Protein AF-A0A953CQG5-F1 (afdb_monomer)

Radius of gyration: 15.24 Å; Cα contacts (8 Å, |Δi|>4): 212; chains: 1; bounding box: 38×25×42 Å

Structure (mmCIF, N/CA/C/O backbone):
data_AF-A0A953CQG5-F1
#
_entry.id   AF-A0A953CQG5-F1
#
loop_
_atom_site.group_PDB
_atom_site.id
_atom_site.type_symbol
_atom_site.label_atom_id
_atom_site.label_alt_id
_atom_site.label_comp_id
_atom_site.label_asym_id
_atom_site.label_entity_id
_atom_site.label_seq_id
_atom_site.pdbx_PDB_ins_code
_atom_site.Cartn_x
_atom_site.Cartn_y
_atom_site.Cartn_z
_atom_site.occupancy
_atom_site.B_iso_or_equiv
_atom_site.auth_seq_id
_atom_site.auth_comp_id
_atom_site.auth_asym_id
_atom_site.auth_atom_id
_atom_site.pdbx_PDB_model_num
ATOM 1 N N . MET A 1 1 ? -18.827 -6.851 18.848 1.00 73.31 1 MET A N 1
ATOM 2 C CA . MET A 1 1 ? -18.700 -7.063 17.389 1.00 73.31 1 MET A CA 1
ATOM 3 C C . MET A 1 1 ? -17.227 -7.280 17.073 1.00 73.31 1 MET A C 1
ATOM 5 O O . MET A 1 1 ? -16.414 -6.702 17.790 1.00 73.31 1 MET A O 1
ATOM 9 N N . PRO A 1 2 ? -16.870 -8.125 16.092 1.00 88.81 2 PRO A N 1
ATOM 10 C CA . PRO A 1 2 ? -15.477 -8.277 15.672 1.00 88.81 2 PRO A CA 1
ATOM 11 C C . PRO A 1 2 ? -14.938 -6.958 15.089 1.00 88.81 2 PRO A C 1
ATOM 13 O O . PRO A 1 2 ? -15.699 -6.177 14.520 1.00 88.81 2 PRO A O 1
ATOM 16 N N . ARG A 1 3 ? -13.634 -6.705 15.251 1.00 93.25 3 ARG A N 1
ATOM 17 C CA . ARG A 1 3 ? -12.953 -5.513 14.718 1.00 93.25 3 ARG A CA 1
ATOM 18 C C . ARG A 1 3 ? -12.811 -5.633 13.197 1.00 93.25 3 ARG A C 1
ATOM 20 O O . ARG A 1 3 ? -12.265 -6.627 12.725 1.00 93.25 3 ARG A O 1
ATOM 27 N N . LEU A 1 4 ? -13.247 -4.620 12.444 1.00 95.31 4 LEU A N 1
ATOM 28 C CA . LEU A 1 4 ? -12.945 -4.511 11.014 1.00 95.31 4 LEU A CA 1
ATOM 29 C C . LEU A 1 4 ? -11.460 -4.169 10.826 1.00 95.31 4 LEU A C 1
ATOM 31 O O . LEU A 1 4 ? -10.957 -3.231 11.449 1.00 95.31 4 LEU A O 1
ATOM 35 N N . VAL A 1 5 ? -10.771 -4.926 9.972 1.00 97.06 5 VAL A N 1
ATOM 36 C CA . VAL A 1 5 ? -9.374 -4.684 9.590 1.00 97.06 5 VAL A CA 1
ATOM 37 C C . VAL A 1 5 ? -9.315 -4.494 8.080 1.00 97.06 5 VAL A C 1
ATOM 39 O O . VAL A 1 5 ? -9.585 -5.421 7.320 1.00 97.06 5 VAL A O 1
ATOM 42 N N . VAL A 1 6 ? -8.975 -3.283 7.654 1.00 97.25 6 VAL A N 1
ATOM 43 C CA . VAL A 1 6 ? -8.776 -2.916 6.252 1.00 97.25 6 VAL A CA 1
ATOM 44 C C . VAL A 1 6 ? -7.282 -2.908 5.959 1.00 97.25 6 VAL A C 1
ATOM 46 O O . VAL A 1 6 ? -6.516 -2.290 6.692 1.00 97.25 6 VAL A O 1
ATOM 49 N N . VAL A 1 7 ? -6.873 -3.568 4.878 1.00 97.94 7 VAL A N 1
ATOM 50 C CA . VAL A 1 7 ? -5.481 -3.622 4.413 1.00 97.94 7 VAL A CA 1
ATOM 51 C C . VAL A 1 7 ? -5.446 -3.076 2.991 1.00 97.94 7 VAL A C 1
ATOM 53 O O . VAL A 1 7 ? -6.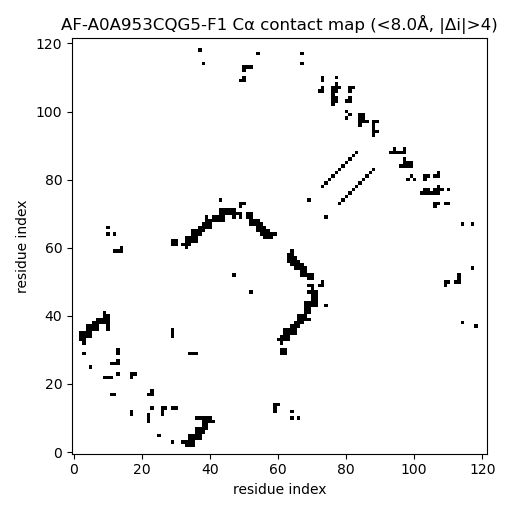084 -3.635 2.100 1.00 97.94 7 VAL A O 1
ATOM 56 N N . SER A 1 8 ? -4.723 -1.985 2.759 1.00 96.75 8 SER A N 1
ATOM 57 C CA . SER A 1 8 ? -4.553 -1.418 1.417 1.00 96.75 8 SER A CA 1
ATOM 58 C C . SER A 1 8 ? -3.182 -0.783 1.261 1.00 96.75 8 SER A C 1
ATOM 60 O O . SER A 1 8 ? -2.559 -0.381 2.233 1.00 96.75 8 SER A O 1
ATOM 62 N N . ASN A 1 9 ? -2.706 -0.640 0.023 1.00 95.12 9 ASN A N 1
ATOM 63 C CA . ASN A 1 9 ? -1.448 0.064 -0.201 1.00 95.12 9 ASN A CA 1
ATOM 64 C C . ASN A 1 9 ? -1.546 1.534 0.228 1.00 95.12 9 ASN A C 1
ATOM 66 O O . ASN A 1 9 ? -0.729 2.019 0.995 1.00 95.12 9 ASN A O 1
ATOM 70 N N . ARG A 1 10 ? -2.563 2.251 -0.257 1.00 89.56 10 ARG A N 1
ATOM 71 C CA . ARG A 1 10 ? -2.786 3.649 0.115 1.00 89.56 10 ARG A CA 1
ATOM 72 C C . ARG A 1 10 ? -3.649 3.704 1.371 1.00 89.56 10 ARG A C 1
ATOM 74 O O . ARG A 1 10 ? -4.773 3.203 1.339 1.00 89.56 10 ARG A O 1
ATOM 81 N N . VAL A 1 11 ? -3.141 4.339 2.422 1.00 92.06 11 VAL A N 1
ATOM 82 C CA . VAL A 1 11 ? -3.906 4.705 3.622 1.00 92.06 11 VAL A CA 1
ATOM 83 C C . VAL A 1 11 ? -4.210 6.198 3.570 1.00 92.06 11 VAL A C 1
ATOM 85 O O . VAL A 1 11 ? -3.379 6.992 3.127 1.00 92.06 11 VAL A O 1
ATOM 88 N N . ALA A 1 12 ? -5.406 6.585 3.999 1.00 88.06 12 ALA A N 1
ATOM 89 C CA . ALA A 1 12 ? -5.789 7.980 4.156 1.00 88.06 12 ALA A CA 1
ATOM 90 C C . ALA A 1 12 ? -6.316 8.208 5.572 1.00 88.06 12 ALA A C 1
ATOM 92 O O . ALA A 1 12 ? -6.950 7.329 6.151 1.00 88.06 12 ALA A O 1
ATOM 93 N N . ASP A 1 13 ? -6.074 9.397 6.126 1.00 85.50 13 ASP A N 1
ATOM 94 C CA . ASP A 1 13 ? -6.748 9.809 7.354 1.00 85.50 13 ASP A CA 1
ATOM 95 C C . ASP A 1 13 ? -8.232 10.019 7.024 1.00 85.50 13 ASP A C 1
ATOM 97 O O . ASP A 1 13 ? -8.543 10.958 6.285 1.00 85.50 13 ASP A O 1
ATOM 101 N N . PRO A 1 14 ? -9.155 9.195 7.556 1.00 83.06 14 PRO A N 1
ATOM 102 C CA . PRO A 1 14 ? -10.568 9.282 7.205 1.00 83.06 14 PRO A CA 1
ATOM 103 C C . PRO A 1 14 ? -11.187 10.622 7.616 1.00 83.06 14 PRO A C 1
ATOM 105 O O . PRO A 1 14 ? -12.273 10.953 7.165 1.00 83.06 14 PRO A O 1
ATOM 108 N N . ARG A 1 15 ? -10.528 11.419 8.464 1.00 79.62 15 ARG A N 1
ATOM 109 C CA . ARG A 1 15 ? -11.001 12.752 8.869 1.00 79.62 15 ARG A CA 1
ATOM 110 C C . ARG A 1 15 ? -10.679 13.838 7.839 1.00 79.62 15 ARG A C 1
ATOM 112 O O . ARG A 1 15 ? -11.123 14.972 8.003 1.00 79.62 15 ARG A O 1
ATOM 119 N N . LYS A 1 16 ? -9.867 13.531 6.823 1.00 81.44 16 LYS A N 1
ATOM 120 C CA . LYS A 1 16 ? -9.422 14.470 5.787 1.00 81.44 16 LYS A CA 1
ATOM 121 C C . LYS A 1 16 ? -10.007 14.082 4.426 1.00 81.44 16 LYS A C 1
ATOM 123 O O . LYS A 1 16 ? -10.245 12.901 4.184 1.00 81.44 16 LYS A O 1
ATOM 128 N N . PRO A 1 17 ? -10.195 15.047 3.508 1.00 76.56 17 PRO A N 1
ATOM 129 C CA . PRO A 1 17 ? -10.538 14.733 2.127 1.00 76.56 17 PRO A CA 1
ATOM 130 C C . PRO A 1 17 ? -9.482 13.813 1.503 1.00 76.56 17 PRO A C 1
ATOM 132 O O . PRO A 1 17 ? -8.285 14.093 1.591 1.00 76.56 17 PRO A O 1
ATOM 135 N N . ALA A 1 18 ? -9.928 12.736 0.862 1.00 76.50 18 ALA A N 1
ATOM 136 C CA . ALA A 1 18 ? -9.072 11.802 0.142 1.00 76.50 18 ALA A CA 1
ATOM 137 C C . ALA A 1 18 ? -9.361 11.861 -1.364 1.00 76.50 18 ALA A C 1
ATOM 139 O O . ALA A 1 18 ? -10.498 12.074 -1.783 1.00 76.50 18 ALA A O 1
ATOM 140 N N . ALA A 1 19 ? -8.330 11.643 -2.179 1.00 74.00 19 ALA A N 1
ATOM 141 C CA . ALA A 1 19 ? -8.463 11.459 -3.619 1.00 74.00 19 ALA A CA 1
ATOM 142 C C . ALA A 1 19 ? -8.317 9.970 -3.971 1.00 74.00 19 ALA A C 1
ATOM 144 O O . ALA A 1 19 ? -7.457 9.276 -3.426 1.00 74.00 19 ALA A O 1
ATOM 145 N N . GLY A 1 20 ? -9.143 9.494 -4.906 1.00 79.56 20 GLY A N 1
ATOM 146 C CA . GLY A 1 20 ? -9.174 8.099 -5.354 1.00 79.56 20 GLY A CA 1
ATOM 147 C C . GLY A 1 20 ? -10.279 7.277 -4.685 1.00 79.56 20 GLY A C 1
ATOM 148 O O . GLY A 1 20 ? -10.445 7.299 -3.466 1.00 79.56 20 GLY A O 1
ATOM 149 N N . GLY A 1 21 ? -11.032 6.525 -5.497 1.00 87.56 21 GLY A N 1
ATOM 150 C CA . GLY A 1 21 ? -12.256 5.839 -5.059 1.00 87.56 21 GLY A CA 1
ATOM 151 C C . GLY A 1 21 ? -12.055 4.833 -3.922 1.00 87.56 21 GLY A C 1
ATOM 152 O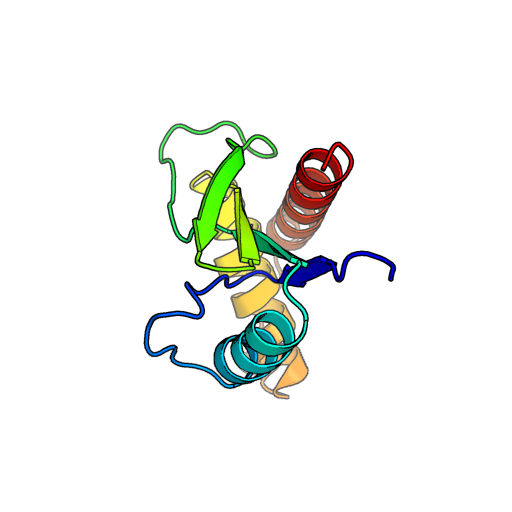 O . GLY A 1 21 ? -12.927 4.701 -3.071 1.00 87.56 21 GLY A O 1
ATOM 153 N N . LEU A 1 22 ? -10.887 4.184 -3.853 1.00 88.69 22 LEU A N 1
ATOM 154 C CA . LEU A 1 22 ? -10.556 3.250 -2.773 1.00 88.69 22 LEU A CA 1
ATOM 155 C C . LEU A 1 22 ? -10.495 3.948 -1.408 1.00 88.69 22 LEU A C 1
ATOM 157 O O . LEU A 1 22 ? -11.099 3.473 -0.452 1.00 88.69 22 LEU A O 1
ATOM 161 N N . ALA A 1 23 ? -9.783 5.074 -1.312 1.00 88.12 23 ALA A N 1
ATOM 162 C CA . ALA A 1 23 ? -9.598 5.763 -0.038 1.00 88.12 23 ALA A CA 1
ATOM 163 C C . ALA A 1 23 ? -10.908 6.388 0.463 1.00 88.12 23 ALA A C 1
ATOM 165 O O . ALA A 1 23 ? -11.189 6.344 1.658 1.00 88.12 23 ALA A O 1
ATOM 166 N N . VAL A 1 24 ? -11.724 6.912 -0.457 1.00 87.75 24 VAL A N 1
ATOM 167 C CA . VAL A 1 24 ? -13.054 7.451 -0.145 1.00 87.75 24 VAL A CA 1
ATOM 168 C C . VAL A 1 24 ? -13.970 6.347 0.389 1.00 87.75 24 VAL A C 1
ATOM 170 O O . VAL A 1 24 ? -14.473 6.462 1.504 1.00 87.75 24 VAL A O 1
ATOM 173 N N . ALA A 1 25 ? -14.119 5.242 -0.349 1.00 89.62 25 ALA A N 1
ATOM 174 C CA . ALA A 1 25 ? -15.036 4.166 0.029 1.00 89.62 25 ALA A CA 1
ATOM 175 C C . ALA A 1 25 ? -14.640 3.471 1.346 1.00 89.62 25 ALA A C 1
ATOM 177 O O . AL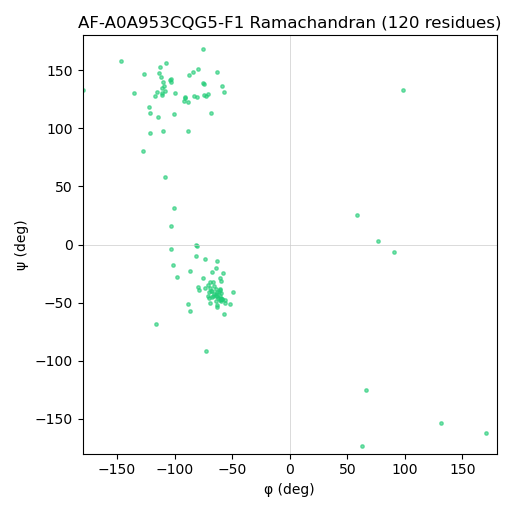A A 1 25 ? -15.492 3.195 2.190 1.00 89.62 25 ALA A O 1
ATOM 178 N N . LEU A 1 26 ? -13.346 3.199 1.550 1.00 91.56 26 LEU A N 1
ATOM 179 C CA . LEU A 1 26 ? -12.866 2.569 2.786 1.00 91.56 26 LEU A CA 1
ATOM 180 C C . LEU A 1 26 ? -12.953 3.518 3.986 1.00 91.56 26 LEU A C 1
ATOM 182 O O . LEU A 1 26 ? -13.257 3.069 5.091 1.00 91.56 26 LEU A O 1
ATOM 186 N N . GLY A 1 27 ? -12.728 4.817 3.767 1.00 87.50 27 GLY A N 1
ATOM 187 C CA . GLY A 1 27 ? -12.879 5.841 4.795 1.00 87.50 27 GLY A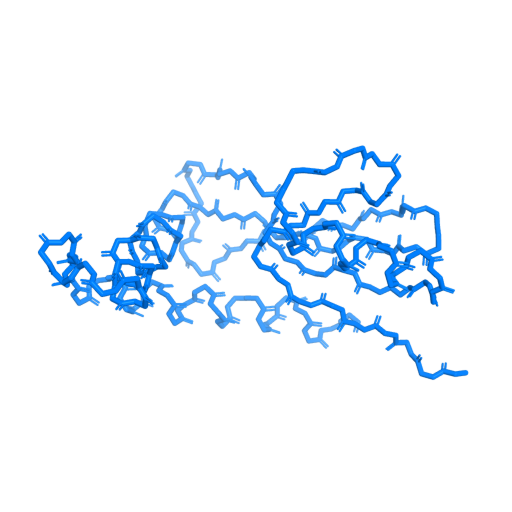 CA 1
ATOM 188 C C . GLY A 1 27 ? -14.299 5.889 5.357 1.00 87.50 27 GLY A C 1
ATOM 189 O O . GLY A 1 27 ? -14.462 5.858 6.574 1.00 87.50 27 GLY A O 1
ATOM 190 N N . GLU A 1 28 ? -15.319 5.885 4.494 1.00 87.69 28 GLU A N 1
ATOM 191 C CA . GLU A 1 28 ? -16.730 5.870 4.912 1.00 87.69 28 GLU A CA 1
ATOM 192 C C . GLU A 1 28 ? -17.080 4.618 5.732 1.00 87.69 28 GLU A C 1
ATOM 194 O O . GLU A 1 28 ? -17.680 4.722 6.805 1.00 87.69 28 GLU A O 1
ATOM 199 N N . ALA A 1 29 ? -16.653 3.434 5.277 1.00 90.38 29 ALA A N 1
ATOM 200 C CA . ALA A 1 29 ? -16.890 2.184 5.997 1.00 90.38 29 ALA A CA 1
ATOM 201 C C . ALA A 1 29 ? -16.248 2.200 7.397 1.00 90.38 29 ALA A C 1
ATOM 203 O O . ALA A 1 29 ? -16.905 1.892 8.392 1.00 90.38 29 ALA A O 1
ATOM 204 N N . LEU A 1 30 ? -14.982 2.617 7.485 1.00 91.69 30 LEU A N 1
ATOM 205 C CA . LEU A 1 30 ? -14.236 2.676 8.741 1.00 91.69 30 LEU A CA 1
ATOM 206 C C . LEU A 1 30 ? -14.739 3.768 9.692 1.00 91.69 30 LEU A C 1
ATOM 208 O O . LEU A 1 30 ? -14.688 3.577 10.905 1.00 91.69 30 LEU A O 1
ATOM 212 N N . GLN A 1 31 ? -15.249 4.893 9.187 1.00 87.25 31 GLN A N 1
ATOM 213 C CA . GLN A 1 31 ? -15.906 5.896 10.031 1.00 87.25 31 GLN A CA 1
ATOM 214 C C . GLN A 1 31 ? -17.173 5.341 10.692 1.00 87.25 31 GLN A C 1
ATOM 216 O O . GLN A 1 31 ? -17.432 5.645 11.855 1.00 87.25 31 GLN A O 1
ATOM 221 N N . ALA A 1 32 ? -17.944 4.519 9.972 1.00 88.56 32 ALA A N 1
ATOM 222 C CA . ALA A 1 32 ? -19.176 3.931 10.486 1.00 88.56 32 ALA A CA 1
ATOM 223 C C . ALA A 1 32 ? -18.923 2.811 11.510 1.00 88.56 32 ALA A C 1
ATOM 225 O O . ALA A 1 32 ? -19.665 2.688 12.484 1.00 88.56 32 ALA A O 1
ATOM 226 N N . THR A 1 33 ? -17.889 1.989 11.305 1.00 92.00 33 THR A N 1
ATOM 227 C CA . THR A 1 33 ? -17.636 0.804 12.144 1.00 92.00 33 THR A CA 1
ATOM 228 C C . THR A 1 33 ? -16.533 0.987 13.184 1.00 92.00 33 THR A C 1
ATOM 230 O O . THR A 1 33 ? -16.425 0.176 14.105 1.00 92.00 33 THR A O 1
ATOM 233 N N . GLY A 1 34 ? -15.673 1.996 13.024 1.00 93.25 34 GLY A N 1
ATOM 234 C CA . GLY A 1 34 ? -14.344 2.002 13.633 1.00 93.25 34 GLY A CA 1
ATOM 235 C C . GLY A 1 34 ? -13.475 0.850 13.111 1.00 93.25 34 GLY A C 1
ATOM 236 O O . GLY A 1 34 ? -13.873 0.105 12.209 1.00 93.25 34 GLY A O 1
ATOM 237 N N . GLY A 1 35 ? -12.288 0.673 13.691 1.00 96.00 35 GLY A N 1
ATOM 238 C CA . GLY A 1 35 ? -11.423 -0.474 13.393 1.00 96.00 35 GLY A CA 1
ATOM 239 C C . GLY A 1 35 ? -9.980 -0.099 13.090 1.00 96.00 35 GLY A C 1
ATOM 240 O O . GLY A 1 35 ? -9.479 0.911 13.577 1.00 96.00 35 GLY A O 1
ATOM 241 N N . LEU A 1 36 ? -9.306 -0.943 12.312 1.00 97.19 36 LEU A N 1
ATOM 242 C CA . LEU A 1 36 ? -7.903 -0.790 11.935 1.00 97.19 36 LEU A CA 1
ATOM 243 C C . LEU A 1 36 ? -7.794 -0.574 10.423 1.00 97.19 36 LEU A C 1
ATOM 245 O O . LEU A 1 36 ? -8.345 -1.363 9.655 1.00 97.19 36 LEU A O 1
ATOM 249 N N . TRP A 1 37 ? -7.045 0.442 10.002 1.00 97.50 37 TRP A N 1
ATOM 250 C CA . TRP A 1 37 ? -6.622 0.609 8.615 1.00 97.50 37 TRP A CA 1
ATOM 251 C C . TRP A 1 37 ? -5.107 0.476 8.520 1.00 97.50 37 TRP A C 1
ATOM 253 O O . TRP A 1 37 ? -4.367 1.339 8.988 1.00 97.50 37 TRP A O 1
ATOM 263 N N . PHE A 1 38 ? -4.660 -0.621 7.921 1.00 98.38 38 PHE A N 1
ATOM 264 C CA . PHE A 1 38 ? -3.261 -0.951 7.729 1.00 98.38 38 PHE A CA 1
ATOM 265 C C . PHE A 1 38 ? -2.794 -0.694 6.289 1.00 98.38 38 PHE A C 1
ATOM 267 O O . PHE A 1 38 ? -3.532 -0.980 5.341 1.00 98.38 38 PHE A O 1
ATOM 274 N N . GLY A 1 39 ? -1.558 -0.219 6.111 1.00 97.81 39 GLY A N 1
ATOM 275 C CA . GLY A 1 39 ? -0.967 -0.055 4.780 1.00 97.81 39 GLY A CA 1
ATOM 276 C C . GLY A 1 39 ? 0.357 0.697 4.739 1.00 97.81 39 GLY A C 1
ATOM 277 O O . GLY A 1 39 ? 1.020 0.851 5.758 1.00 97.81 39 GLY A O 1
ATOM 278 N N . TRP A 1 40 ? 0.745 1.190 3.561 1.00 97.62 40 TRP A N 1
ATOM 279 C CA . TRP A 1 40 ? 1.930 2.042 3.420 1.00 97.62 40 TRP A CA 1
ATOM 280 C C . TRP A 1 40 ? 1.643 3.458 3.933 1.00 97.62 40 TRP A C 1
ATOM 282 O O . TRP A 1 40 ? 0.583 4.027 3.655 1.00 97.62 40 TRP A O 1
ATOM 292 N N . SER A 1 41 ? 2.602 4.049 4.647 1.00 95.25 41 SER A N 1
ATOM 293 C CA . SER A 1 41 ? 2.530 5.433 5.142 1.00 95.25 41 SER A CA 1
ATOM 294 C C . SER A 1 41 ? 2.582 6.485 4.033 1.00 95.25 41 SER A C 1
ATOM 296 O O . SER A 1 41 ? 2.113 7.608 4.215 1.00 95.25 41 SER A O 1
ATOM 298 N N . GLY A 1 42 ? 3.154 6.134 2.878 1.00 94.56 42 GLY A N 1
ATOM 299 C CA . GLY A 1 42 ? 3.522 7.085 1.831 1.00 94.56 42 GLY A CA 1
ATOM 300 C C . GLY A 1 42 ? 4.946 7.635 1.967 1.00 94.56 42 GLY A C 1
ATOM 301 O O . GLY A 1 42 ? 5.389 8.343 1.065 1.00 94.56 42 GLY A O 1
ATOM 302 N N . ALA A 1 43 ? 5.659 7.318 3.052 1.00 95.88 43 ALA A N 1
ATOM 303 C CA . ALA A 1 43 ? 7.044 7.725 3.256 1.00 95.88 43 ALA A CA 1
ATOM 304 C C . ALA A 1 43 ? 8.025 6.725 2.631 1.00 95.88 43 ALA A C 1
ATOM 306 O O . ALA A 1 43 ? 7.777 5.513 2.609 1.00 95.88 43 ALA A O 1
ATOM 307 N N . ILE A 1 44 ? 9.140 7.263 2.133 1.00 97.50 44 ILE A N 1
ATOM 308 C CA . ILE A 1 44 ? 10.262 6.496 1.596 1.00 97.50 44 ILE A CA 1
ATOM 309 C C . ILE A 1 44 ? 11.487 6.776 2.465 1.00 97.50 44 ILE A C 1
ATOM 311 O O . ILE A 1 44 ? 11.827 7.937 2.693 1.00 97.50 44 ILE A O 1
ATOM 315 N N . VAL A 1 45 ? 12.136 5.715 2.940 1.00 97.06 45 VAL A N 1
ATOM 316 C CA . VAL A 1 45 ? 13.390 5.773 3.703 1.00 97.06 45 VAL A CA 1
ATOM 317 C C . VAL A 1 45 ? 14.543 5.430 2.759 1.00 97.06 45 VAL A C 1
ATOM 319 O O . VAL A 1 45 ? 14.631 4.298 2.289 1.00 97.06 45 VAL A O 1
ATOM 322 N N . GLU A 1 46 ? 15.411 6.396 2.450 1.00 94.94 46 GLU A N 1
ATOM 323 C CA . GLU A 1 46 ? 16.457 6.208 1.424 1.00 94.94 46 GLU A CA 1
ATOM 324 C C . GLU A 1 46 ? 17.444 5.087 1.786 1.00 94.94 46 GLU A C 1
ATOM 326 O O . GLU A 1 46 ? 17.680 4.204 0.970 1.00 94.94 46 GLU A O 1
ATOM 331 N N . ASP A 1 47 ? 17.928 5.049 3.029 1.00 92.25 47 ASP A N 1
ATOM 332 C CA . ASP A 1 47 ? 18.930 4.073 3.491 1.00 92.25 47 ASP A CA 1
ATOM 333 C C . ASP A 1 47 ? 18.310 2.903 4.286 1.00 92.25 47 ASP A C 1
ATOM 335 O O . ASP A 1 47 ? 18.899 2.382 5.235 1.00 92.25 47 ASP A O 1
ATOM 339 N N . GLY A 1 48 ? 17.073 2.522 3.955 1.00 93.94 48 GLY A N 1
ATOM 340 C CA . GLY A 1 48 ? 16.356 1.442 4.638 1.00 93.94 48 GLY A CA 1
ATOM 341 C C . GLY A 1 48 ? 16.701 0.045 4.108 1.00 93.94 48 GLY A C 1
ATOM 342 O O . GLY A 1 48 ? 16.937 -0.150 2.918 1.00 93.94 48 GLY A O 1
ATOM 343 N N . THR A 1 49 ? 16.659 -0.961 4.982 1.00 97.31 49 THR A N 1
ATOM 344 C CA . THR A 1 49 ? 16.866 -2.366 4.595 1.00 97.31 49 THR A CA 1
ATOM 345 C C . THR A 1 49 ? 15.633 -2.922 3.862 1.00 97.31 49 THR A C 1
ATOM 347 O O . THR A 1 49 ? 14.531 -2.846 4.406 1.00 97.31 49 THR A O 1
ATOM 350 N N . PRO A 1 50 ? 15.773 -3.541 2.674 1.00 97.56 50 PRO A N 1
ATOM 351 C CA . PRO A 1 50 ? 14.645 -4.152 1.968 1.00 97.56 50 PRO A CA 1
ATOM 352 C C . PRO A 1 50 ? 13.945 -5.247 2.781 1.00 97.56 50 PRO A C 1
ATOM 354 O O . PRO A 1 50 ? 14.583 -6.121 3.367 1.00 97.56 50 PRO A O 1
ATOM 357 N N . GLY A 1 51 ? 12.614 -5.248 2.774 1.00 97.06 51 GLY A N 1
ATOM 358 C CA . GLY A 1 51 ? 11.780 -6.165 3.549 1.00 97.06 51 GLY A CA 1
ATOM 359 C C . GLY A 1 51 ? 11.684 -5.826 5.039 1.00 97.06 51 GLY A C 1
ATOM 360 O O . GLY A 1 51 ? 11.017 -6.561 5.777 1.00 97.06 51 GLY A O 1
ATOM 361 N N . GLU A 1 52 ? 12.304 -4.729 5.468 1.00 95.81 52 GLU A N 1
ATOM 362 C CA . GLU A 1 52 ? 12.129 -4.102 6.772 1.00 95.81 52 GLU A CA 1
ATOM 363 C C . GLU A 1 52 ? 11.342 -2.795 6.608 1.00 95.81 52 GLU A C 1
ATOM 365 O O . GLU A 1 52 ? 11.298 -2.195 5.537 1.00 95.81 52 GLU A O 1
ATOM 370 N N . GLY A 1 53 ? 10.685 -2.360 7.676 1.00 94.19 53 GLY A N 1
ATOM 371 C CA . GLY A 1 53 ? 9.888 -1.140 7.662 1.00 94.19 53 GLY A CA 1
ATOM 372 C C . GLY A 1 53 ? 9.270 -0.900 9.025 1.00 94.19 53 GLY A C 1
ATOM 373 O O . GLY A 1 53 ? 8.717 -1.828 9.629 1.00 94.19 53 GLY A O 1
ATOM 374 N N . ASP A 1 54 ? 9.385 0.328 9.515 1.00 93.19 54 ASP A N 1
ATOM 375 C CA . ASP A 1 54 ? 8.877 0.699 10.828 1.00 93.19 54 ASP A CA 1
ATOM 376 C C . ASP A 1 54 ? 7.357 0.822 10.802 1.00 93.19 54 ASP A C 1
ATOM 378 O O . ASP A 1 54 ? 6.771 1.346 9.854 1.00 93.19 54 ASP A O 1
ATOM 382 N N . LEU A 1 55 ? 6.717 0.301 11.851 1.00 96.88 55 LEU A N 1
ATOM 383 C CA . LEU A 1 55 ? 5.278 0.400 12.046 1.00 96.88 55 LEU A CA 1
ATOM 384 C C . LEU A 1 55 ? 4.957 1.654 12.856 1.00 96.88 55 LEU A C 1
ATOM 386 O O . LEU A 1 55 ? 5.397 1.798 13.996 1.00 96.88 55 LEU A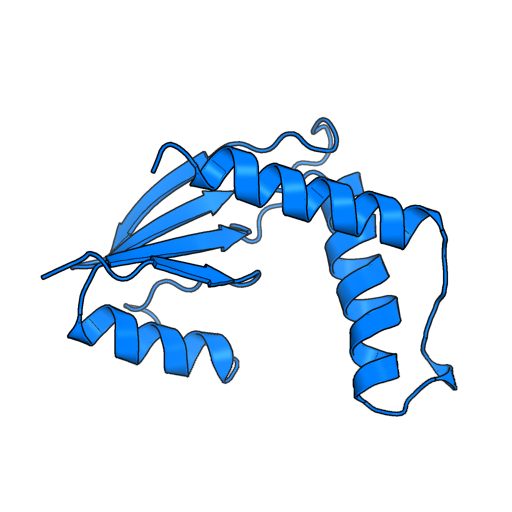 O 1
ATOM 390 N N . HIS A 1 56 ? 4.080 2.484 12.311 1.00 97.25 56 HIS A N 1
ATOM 391 C CA . HIS A 1 56 ? 3.553 3.677 12.956 1.00 97.25 56 HIS A CA 1
ATOM 392 C C . HIS A 1 56 ? 2.078 3.487 13.278 1.00 97.25 56 HIS A C 1
ATOM 394 O O . HIS A 1 56 ? 1.292 3.092 12.415 1.00 97.25 56 HIS A O 1
ATOM 400 N N . LEU A 1 57 ? 1.693 3.788 14.517 1.00 97.38 57 LEU A N 1
ATOM 401 C CA . LEU A 1 57 ? 0.303 3.743 14.963 1.00 97.38 57 LEU A CA 1
ATOM 402 C C . LEU A 1 57 ? -0.206 5.157 15.229 1.00 97.38 57 LEU A C 1
ATOM 404 O O . LEU A 1 57 ? 0.395 5.915 15.989 1.00 97.38 57 LEU A O 1
ATOM 408 N N . GLN A 1 58 ? -1.352 5.494 14.647 1.00 96.06 58 GLN A N 1
ATOM 409 C CA . GLN A 1 58 ? -2.008 6.779 14.853 1.00 96.06 58 GLN A CA 1
ATOM 410 C C . GLN A 1 58 ? -3.508 6.594 15.073 1.00 96.06 58 GLN A C 1
ATOM 412 O O . GLN A 1 58 ? -4.195 5.965 14.273 1.00 96.06 58 GLN A O 1
ATOM 417 N N . GLN A 1 59 ? -4.053 7.215 16.121 1.00 95.44 59 GLN A N 1
ATOM 418 C CA . GLN A 1 59 ? -5.500 7.248 16.327 1.00 95.44 59 GLN A CA 1
ATOM 419 C C . GLN A 1 59 ? -6.154 8.370 15.498 1.00 95.44 59 GLN A C 1
ATOM 421 O O . GLN A 1 59 ? -5.778 9.541 15.593 1.00 95.44 59 GLN A O 1
ATOM 42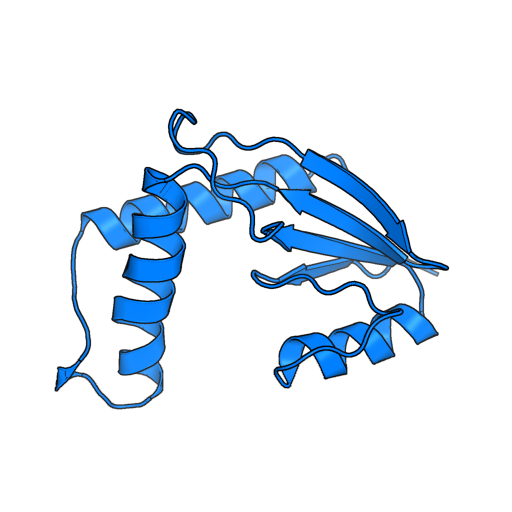6 N N . ALA A 1 60 ? -7.176 8.019 14.718 1.00 92.38 60 ALA A N 1
ATOM 427 C CA . ALA A 1 60 ? -7.983 8.914 13.895 1.00 92.38 60 ALA A CA 1
ATOM 428 C C . ALA A 1 60 ? -9.478 8.702 14.199 1.00 92.38 60 ALA A C 1
ATOM 430 O O . ALA A 1 60 ? -10.200 8.000 13.492 1.00 92.38 60 ALA A O 1
ATOM 431 N N . GLY A 1 61 ? -9.956 9.306 15.291 1.00 91.44 61 GLY A N 1
ATOM 432 C CA . GLY A 1 61 ? -11.324 9.080 15.770 1.00 91.44 61 GLY A CA 1
ATOM 433 C C . GLY A 1 61 ? -11.505 7.636 16.244 1.00 91.44 61 GLY A C 1
ATOM 434 O O . GLY A 1 61 ? -10.732 7.169 17.077 1.00 91.44 61 GLY A O 1
ATOM 435 N N . ALA A 1 62 ? -12.497 6.924 15.704 1.00 92.00 62 ALA A N 1
ATOM 436 C CA . ALA A 1 62 ? -12.751 5.509 16.005 1.00 92.00 62 ALA A CA 1
ATOM 437 C C . ALA A 1 62 ? -11.843 4.528 15.229 1.00 92.00 62 ALA A C 1
ATOM 439 O O . ALA A 1 62 ? -11.959 3.313 15.398 1.00 92.00 62 ALA A O 1
ATOM 440 N N . VAL A 1 63 ? -10.957 5.042 14.371 1.00 95.81 63 VAL A N 1
ATOM 441 C CA . VAL A 1 63 ? -10.076 4.248 13.509 1.00 95.81 63 VAL A CA 1
ATOM 442 C C . VAL A 1 63 ? -8.640 4.352 14.008 1.00 95.81 63 VAL A C 1
ATOM 444 O O . VAL A 1 63 ? -8.140 5.449 14.248 1.00 95.81 63 VAL A O 1
ATOM 447 N N . THR A 1 64 ? -7.960 3.221 14.135 1.00 97.19 64 THR A N 1
ATOM 448 C CA . THR A 1 64 ? -6.506 3.165 14.291 1.00 97.19 64 THR A CA 1
ATOM 449 C C . THR A 1 64 ? -5.883 3.021 12.906 1.00 97.19 64 THR A C 1
ATOM 451 O O . THR A 1 64 ? -6.217 2.102 12.162 1.00 97.19 64 THR A O 1
ATOM 454 N N . LEU A 1 65 ? -4.989 3.932 12.544 1.00 97.38 65 LEU A N 1
ATOM 455 C CA . LEU A 1 65 ? -4.158 3.833 11.350 1.00 97.38 65 LEU A CA 1
ATOM 456 C C . LEU A 1 65 ? -2.859 3.129 11.741 1.00 97.38 65 LEU A C 1
ATOM 458 O O . LEU A 1 65 ? -2.203 3.544 12.696 1.00 97.38 65 LEU A O 1
ATOM 462 N N . ALA A 1 66 ? -2.514 2.069 11.022 1.00 98.12 66 ALA A N 1
ATOM 463 C CA . ALA A 1 66 ? -1.293 1.300 11.207 1.00 98.12 66 ALA A CA 1
ATOM 464 C C . ALA A 1 66 ? -0.491 1.313 9.908 1.00 98.12 66 ALA A C 1
ATOM 466 O O . ALA A 1 66 ? -0.762 0.552 8.984 1.00 98.12 66 ALA A O 1
ATOM 467 N N . THR A 1 67 ? 0.472 2.217 9.806 1.00 98.19 67 THR A N 1
ATOM 468 C CA . THR A 1 67 ? 1.196 2.446 8.557 1.00 98.19 67 THR A CA 1
ATOM 469 C C . THR A 1 67 ? 2.632 1.969 8.645 1.00 98.19 67 THR A C 1
ATOM 471 O O . THR A 1 67 ? 3.283 2.187 9.659 1.00 98.19 67 THR A O 1
ATOM 474 N N . VAL A 1 68 ? 3.131 1.357 7.579 1.00 98.19 68 VAL A N 1
ATOM 475 C CA . VAL A 1 68 ? 4.519 0.905 7.457 1.00 98.19 68 VAL A CA 1
ATOM 476 C C . VAL A 1 68 ? 5.245 1.790 6.454 1.00 98.19 68 VAL A C 1
ATOM 478 O O . VAL A 1 68 ? 4.676 2.089 5.405 1.00 98.19 68 VAL A O 1
ATOM 481 N N . ASP A 1 69 ? 6.470 2.209 6.760 1.00 97.31 69 ASP A N 1
ATOM 482 C CA . ASP A 1 69 ? 7.341 2.897 5.798 1.00 97.31 69 ASP A CA 1
ATOM 483 C C . ASP A 1 69 ? 8.008 1.890 4.853 1.00 97.31 69 ASP A C 1
ATOM 485 O O . ASP A 1 69 ? 8.251 0.744 5.227 1.00 97.31 69 ASP A O 1
ATOM 489 N N . LEU A 1 70 ? 8.319 2.314 3.627 1.00 98.19 70 LEU A N 1
ATOM 490 C CA . LEU A 1 70 ? 9.080 1.499 2.677 1.00 98.19 70 LEU A CA 1
ATOM 491 C C . LEU A 1 70 ? 10.451 2.123 2.448 1.00 98.19 70 LEU A C 1
ATOM 493 O O . LEU A 1 70 ? 10.571 3.346 2.399 1.00 98.19 70 LEU A O 1
ATOM 497 N N . CYS A 1 71 ? 11.481 1.300 2.267 1.00 98.31 71 CYS A N 1
ATOM 498 C CA . CYS A 1 71 ? 12.746 1.809 1.753 1.00 98.31 71 CYS A CA 1
ATOM 499 C C . CYS A 1 71 ? 12.661 2.097 0.245 1.00 98.31 71 CYS A C 1
ATOM 501 O O . CYS A 1 71 ? 11.697 1.694 -0.416 1.00 98.31 71 CYS A O 1
ATOM 503 N N . ARG A 1 72 ? 13.670 2.784 -0.303 1.00 98.06 72 ARG A N 1
ATOM 504 C CA . ARG A 1 72 ? 13.763 3.096 -1.740 1.00 98.06 72 ARG A CA 1
ATOM 505 C C . ARG A 1 72 ? 13.609 1.848 -2.616 1.00 98.06 72 ARG A C 1
ATOM 507 O O . ARG A 1 72 ? 12.726 1.821 -3.469 1.00 98.06 72 ARG A O 1
ATOM 514 N N . ASP A 1 73 ? 14.379 0.798 -2.341 1.00 97.81 73 ASP A N 1
ATOM 515 C CA . ASP A 1 73 ? 14.363 -0.450 -3.118 1.00 97.81 73 ASP A CA 1
ATOM 516 C C . ASP A 1 73 ? 12.996 -1.148 -3.097 1.00 97.81 73 ASP A C 1
ATOM 518 O O . ASP A 1 73 ? 12.526 -1.668 -4.111 1.00 97.81 73 ASP A O 1
ATOM 522 N N . ASP A 1 74 ? 12.337 -1.168 -1.938 1.00 98.25 74 ASP A N 1
ATOM 523 C CA . ASP A 1 74 ? 11.011 -1.763 -1.798 1.00 98.25 74 ASP A CA 1
ATOM 524 C C . ASP A 1 74 ? 9.947 -0.922 -2.495 1.00 98.25 74 ASP A C 1
ATOM 526 O O . ASP A 1 74 ? 9.120 -1.470 -3.220 1.00 98.25 74 ASP A O 1
ATOM 530 N N . HIS A 1 75 ? 9.971 0.402 -2.337 1.00 98.19 75 HIS A N 1
ATOM 531 C CA . HIS A 1 75 ? 9.072 1.287 -3.071 1.00 98.19 75 HIS A CA 1
ATOM 532 C C . HIS A 1 75 ? 9.212 1.084 -4.587 1.00 98.19 75 HIS A C 1
ATOM 534 O O . HIS A 1 75 ? 8.207 0.915 -5.287 1.00 98.19 75 HIS A O 1
ATOM 540 N N . ASP A 1 76 ? 10.446 1.066 -5.084 1.00 98.00 76 ASP A N 1
ATOM 541 C CA . ASP A 1 76 ? 10.723 1.011 -6.512 1.00 98.00 76 ASP A CA 1
ATOM 542 C C . ASP A 1 76 ? 10.365 -0.356 -7.100 1.00 98.00 76 ASP A C 1
ATOM 544 O O . ASP A 1 76 ? 9.733 -0.411 -8.150 1.00 98.00 76 ASP A O 1
ATOM 548 N N . ALA A 1 77 ? 10.648 -1.462 -6.408 1.00 98.19 77 ALA A N 1
ATOM 549 C CA . ALA A 1 77 ? 10.316 -2.791 -6.916 1.00 98.19 77 ALA A CA 1
ATOM 550 C C . ALA A 1 77 ? 8.828 -3.164 -6.742 1.00 98.19 77 ALA A C 1
ATOM 552 O O . ALA A 1 77 ? 8.234 -3.768 -7.638 1.00 98.19 77 ALA A O 1
ATOM 553 N N . TYR A 1 78 ? 8.194 -2.813 -5.615 1.00 98.56 78 TYR A N 1
ATOM 554 C CA . TYR A 1 78 ? 6.800 -3.187 -5.328 1.00 98.56 78 TYR A CA 1
ATOM 555 C C . TYR A 1 78 ? 5.780 -2.171 -5.855 1.00 98.56 78 TYR A C 1
ATOM 557 O O . TYR A 1 78 ? 4.820 -2.575 -6.519 1.00 98.56 78 TYR A O 1
ATOM 565 N N . TYR A 1 79 ? 5.940 -0.876 -5.554 1.00 98.12 79 TYR A N 1
ATOM 566 C CA . TYR A 1 79 ? 4.933 0.135 -5.888 1.00 98.12 79 TYR A CA 1
ATOM 567 C C . TYR A 1 79 ? 5.142 0.675 -7.301 1.00 98.12 79 TYR A C 1
ATOM 569 O O . TYR A 1 79 ? 4.227 0.579 -8.120 1.00 98.12 79 TYR A O 1
ATOM 577 N N . ALA A 1 80 ? 6.319 1.225 -7.605 1.00 97.81 80 ALA A N 1
ATOM 578 C CA . ALA A 1 80 ? 6.597 1.772 -8.933 1.00 97.81 80 ALA A CA 1
ATOM 579 C C . ALA A 1 80 ? 6.715 0.657 -9.987 1.00 97.81 80 ALA A C 1
ATOM 581 O O . ALA A 1 80 ? 6.069 0.742 -11.027 1.00 97.81 80 ALA A O 1
ATOM 582 N N . GLY A 1 81 ? 7.455 -0.407 -9.669 1.00 98.19 81 GLY A N 1
ATOM 583 C CA . GLY A 1 81 ? 7.723 -1.555 -10.531 1.00 98.19 81 GLY A CA 1
ATOM 584 C C . GLY A 1 81 ? 6.513 -2.464 -10.697 1.00 98.19 81 GLY A C 1
ATOM 585 O O . GLY A 1 81 ? 5.691 -2.262 -11.583 1.00 98.19 81 GLY A O 1
ATOM 586 N N . TYR A 1 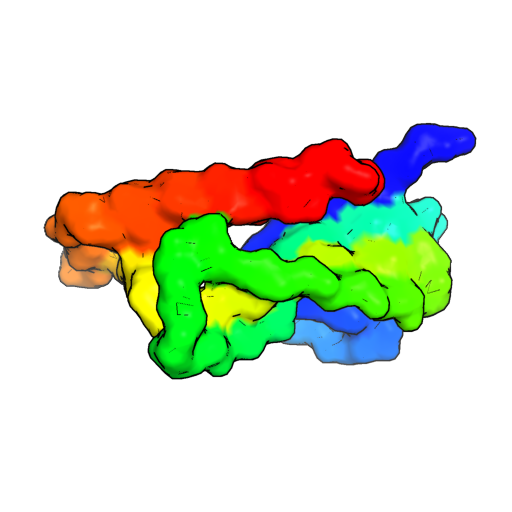82 ? 6.350 -3.483 -9.853 1.00 98.50 82 TYR A N 1
ATOM 587 C CA . TYR A 1 82 ? 5.353 -4.520 -10.140 1.00 98.50 82 TYR A CA 1
ATOM 588 C C . TYR A 1 82 ? 3.908 -4.004 -10.115 1.00 98.50 82 TYR A C 1
ATOM 590 O O . TYR A 1 82 ? 3.108 -4.348 -10.982 1.00 98.50 82 TYR A O 1
ATOM 598 N N . SER A 1 83 ? 3.538 -3.167 -9.142 1.00 98.19 83 SER A N 1
ATOM 599 C CA . SER A 1 83 ? 2.149 -2.702 -9.036 1.00 98.19 83 SER A CA 1
ATOM 600 C C . SER A 1 83 ? 1.770 -1.749 -10.174 1.00 98.19 83 SER A C 1
ATOM 602 O O . SER A 1 83 ? 0.751 -1.966 -10.829 1.00 98.19 83 SER A O 1
ATOM 604 N N . ASN A 1 84 ? 2.573 -0.711 -10.429 1.00 97.88 84 ASN A N 1
ATOM 605 C CA . ASN A 1 84 ? 2.233 0.330 -11.406 1.00 97.88 84 ASN A CA 1
ATOM 606 C C . ASN A 1 84 ? 2.882 0.144 -12.787 1.00 97.88 84 ASN A C 1
ATOM 608 O O . ASN A 1 84 ? 2.294 0.573 -13.774 1.00 97.88 84 ASN A O 1
ATOM 612 N N . GLY A 1 85 ? 4.043 -0.502 -12.873 1.00 97.88 85 GLY A N 1
ATOM 613 C CA . GLY A 1 85 ? 4.727 -0.840 -14.124 1.00 97.88 85 GLY A CA 1
ATOM 614 C C . GLY A 1 85 ? 4.276 -2.165 -14.744 1.00 97.88 85 GLY A C 1
ATOM 615 O O . GLY A 1 85 ? 4.385 -2.323 -15.953 1.00 97.88 85 GLY A O 1
ATOM 616 N N . VAL A 1 86 ? 3.705 -3.096 -13.963 1.00 98.31 86 VAL A N 1
ATOM 617 C CA . VAL A 1 86 ? 3.193 -4.383 -14.484 1.00 98.31 86 VAL A CA 1
ATOM 618 C C . VAL A 1 86 ? 1.684 -4.518 -14.312 1.00 98.31 86 VAL A C 1
ATOM 620 O O . VAL A 1 86 ? 0.944 -4.514 -15.293 1.00 98.31 86 VAL A O 1
ATOM 623 N N . LEU A 1 87 ? 1.190 -4.649 -13.078 1.00 98.38 87 LEU A N 1
ATOM 624 C CA . LEU A 1 87 ? -0.208 -5.019 -12.832 1.00 98.38 87 LEU A CA 1
ATOM 625 C C . LEU A 1 87 ? -1.184 -3.972 -13.365 1.00 98.38 87 LEU A C 1
ATOM 627 O O . LEU A 1 87 ? -2.164 -4.330 -14.014 1.00 98.38 87 LEU A O 1
ATOM 631 N N . TRP A 1 88 ? -0.909 -2.688 -13.126 1.00 98.31 88 TRP A N 1
ATOM 632 C CA . TRP A 1 88 ? -1.750 -1.601 -13.612 1.00 98.31 88 TRP A CA 1
ATOM 633 C C . TRP A 1 88 ? -1.922 -1.625 -15.142 1.00 98.31 88 TRP A C 1
ATOM 635 O O . TRP A 1 88 ? -3.062 -1.788 -15.579 1.00 98.31 88 TRP A O 1
ATOM 645 N N . PRO A 1 89 ? -0.873 -1.523 -15.983 1.00 98.31 89 PRO A N 1
ATOM 646 C CA . PRO A 1 89 ? -1.043 -1.548 -17.436 1.00 98.31 89 PRO A CA 1
ATOM 647 C C . PRO A 1 89 ? -1.666 -2.855 -17.936 1.00 98.31 89 PRO A C 1
ATOM 649 O O . PRO A 1 89 ? -2.558 -2.808 -18.784 1.00 98.31 89 PRO A O 1
ATOM 652 N N . VAL A 1 90 ? -1.287 -4.008 -17.369 1.00 98.31 90 VAL A N 1
ATOM 653 C CA . VAL A 1 90 ? -1.876 -5.308 -17.733 1.00 98.31 90 VAL A CA 1
ATOM 654 C C . VAL A 1 90 ? -3.384 -5.319 -17.470 1.00 98.31 90 VAL A C 1
ATOM 656 O O . VAL A 1 90 ? -4.159 -5.671 -18.359 1.00 98.31 90 VAL A O 1
ATOM 659 N N . PHE A 1 91 ? -3.829 -4.882 -16.289 1.00 98.50 91 PHE A N 1
ATOM 660 C CA . PHE A 1 91 ? -5.254 -4.865 -15.927 1.00 98.50 91 PHE A CA 1
ATOM 661 C C . PHE A 1 91 ? -6.044 -3.765 -16.646 1.00 98.50 91 PHE A C 1
ATOM 663 O O . PHE A 1 91 ? -7.272 -3.806 -16.670 1.00 98.50 91 PHE A O 1
ATOM 670 N N . HIS A 1 92 ? -5.349 -2.822 -17.283 1.00 98.31 92 HIS A N 1
ATOM 671 C CA . HIS A 1 92 ? -5.933 -1.791 -18.137 1.00 98.31 92 HIS A CA 1
ATOM 672 C C . HIS A 1 92 ? -5.759 -2.086 -19.634 1.00 98.31 92 HIS A C 1
ATOM 674 O O . HIS A 1 92 ? -5.959 -1.190 -20.452 1.00 98.31 92 HIS A O 1
ATOM 680 N N . TYR A 1 93 ? -5.422 -3.328 -20.011 1.00 98.00 93 TYR A N 1
ATOM 681 C CA . TYR A 1 93 ? -5.270 -3.762 -21.408 1.00 98.00 93 TYR A CA 1
ATOM 682 C C . TYR A 1 93 ? -4.215 -2.964 -22.198 1.00 98.00 93 TYR A C 1
ATOM 684 O O . TYR A 1 93 ? -4.269 -2.879 -23.423 1.00 98.00 93 TYR A O 1
ATOM 692 N N . ARG A 1 94 ? -3.232 -2.392 -21.498 1.00 97.81 94 ARG A N 1
ATOM 693 C CA . ARG A 1 94 ? -2.104 -1.633 -22.052 1.00 97.81 94 ARG A CA 1
ATOM 694 C C . ARG A 1 94 ? -0.809 -2.423 -21.923 1.00 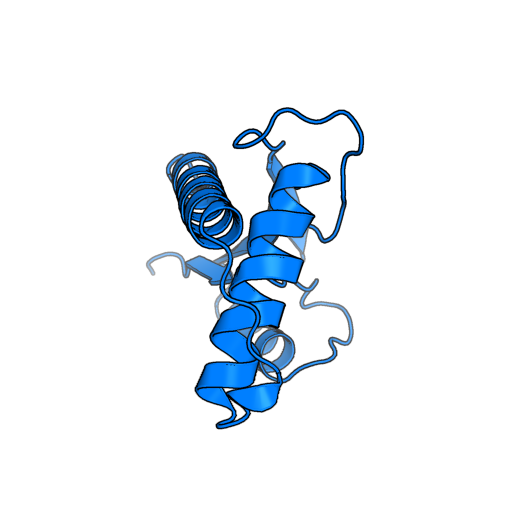97.81 94 ARG A C 1
ATOM 696 O O . ARG A 1 94 ? 0.144 -1.970 -21.301 1.00 97.81 94 ARG A O 1
ATOM 703 N N . LEU A 1 95 ? -0.783 -3.625 -22.503 1.00 96.75 95 LEU A N 1
ATOM 704 C CA . LEU A 1 95 ? 0.399 -4.503 -22.492 1.00 96.75 95 LEU A CA 1
ATOM 705 C C . LEU A 1 95 ? 1.636 -3.842 -23.117 1.00 96.75 95 LEU A C 1
ATOM 707 O O . LEU A 1 95 ? 2.752 -4.189 -22.762 1.00 96.75 95 LEU A O 1
ATOM 711 N N . ASP A 1 96 ? 1.434 -2.868 -24.003 1.00 97.31 96 ASP A N 1
ATOM 712 C CA . ASP A 1 96 ? 2.483 -2.035 -24.592 1.00 97.31 96 ASP A CA 1
ATOM 713 C C . ASP A 1 96 ? 3.220 -1.148 -23.572 1.00 97.31 96 ASP A C 1
ATOM 715 O O . ASP A 1 96 ? 4.330 -0.703 -23.845 1.00 97.31 96 ASP A O 1
ATOM 719 N N . LEU A 1 97 ? 2.611 -0.894 -22.409 1.00 97.56 97 LEU A N 1
ATOM 720 C CA . LEU A 1 97 ? 3.193 -0.127 -21.306 1.00 97.56 97 LEU A CA 1
ATOM 721 C C . LEU A 1 97 ? 3.694 -1.011 -20.156 1.00 97.56 97 LEU A C 1
ATOM 723 O O . LEU A 1 97 ? 4.197 -0.475 -19.172 1.00 97.56 97 LEU A O 1
ATOM 727 N N . ALA A 1 98 ? 3.495 -2.330 -20.230 1.00 97.00 98 ALA A N 1
ATOM 728 C CA . ALA A 1 98 ? 3.873 -3.235 -19.154 1.00 97.00 98 ALA A CA 1
ATOM 729 C C . ALA A 1 98 ? 5.376 -3.548 -19.203 1.00 97.00 98 ALA A C 1
ATOM 731 O O . ALA A 1 98 ? 5.879 -4.005 -20.229 1.00 97.00 98 ALA A O 1
ATOM 732 N N . ASP A 1 99 ? 6.068 -3.343 -18.082 1.00 95.56 99 ASP A N 1
ATOM 733 C CA . ASP A 1 99 ? 7.510 -3.564 -17.943 1.00 95.56 99 ASP A CA 1
ATOM 734 C C . ASP A 1 99 ? 7.815 -4.766 -17.039 1.00 95.56 99 ASP A C 1
ATOM 736 O O . ASP A 1 99 ? 7.772 -4.687 -15.810 1.00 95.56 99 ASP A O 1
ATOM 740 N N . PHE A 1 100 ? 8.078 -5.917 -17.658 1.00 92.81 100 PHE A N 1
ATOM 741 C CA . PHE A 1 100 ? 8.275 -7.178 -16.949 1.00 92.81 100 PHE A CA 1
ATOM 742 C C . PHE A 1 100 ? 9.738 -7.381 -16.537 1.00 92.81 100 PHE A C 1
ATOM 744 O O . PHE A 1 100 ? 10.533 -7.924 -17.302 1.00 92.81 100 PHE A O 1
ATOM 751 N N . ASP A 1 101 ? 10.051 -7.053 -15.283 1.00 91.69 101 ASP A N 1
ATOM 752 C CA . ASP A 1 101 ? 11.330 -7.378 -14.641 1.00 91.69 101 ASP A CA 1
ATOM 753 C C . ASP A 1 101 ? 11.144 -8.429 -13.527 1.00 91.69 101 ASP A C 1
ATOM 755 O O . ASP A 1 101 ? 10.247 -8.335 -12.680 1.00 91.69 101 ASP A O 1
ATOM 759 N N . GLY A 1 102 ? 12.015 -9.443 -13.494 1.00 88.06 102 GLY A N 1
ATOM 760 C CA . GLY A 1 102 ? 12.045 -10.445 -12.426 1.00 88.06 102 GLY A CA 1
ATOM 761 C C . GLY A 1 102 ? 12.322 -9.847 -11.040 1.00 88.06 102 GLY A C 1
ATOM 762 O O . GLY A 1 102 ? 11.827 -10.354 -10.035 1.00 88.06 102 GLY A O 1
ATOM 763 N N . GLN A 1 103 ? 13.051 -8.735 -10.961 1.00 93.56 103 GLN A N 1
ATOM 764 C CA . GLN A 1 103 ? 13.307 -8.028 -9.706 1.00 93.56 103 GLN A CA 1
ATOM 765 C C . GLN A 1 103 ? 12.029 -7.411 -9.121 1.00 93.56 103 GLN A C 1
ATOM 767 O O . GLN A 1 103 ? 11.861 -7.377 -7.898 1.00 93.56 103 GLN A O 1
ATOM 772 N N . TYR A 1 104 ? 11.095 -6.983 -9.975 1.00 97.75 104 TYR A N 1
ATOM 773 C CA . TYR A 1 104 ? 9.826 -6.401 -9.543 1.00 97.75 104 TYR A CA 1
ATOM 774 C C . TYR A 1 104 ? 8.941 -7.426 -8.843 1.00 97.75 104 TYR A C 1
ATOM 776 O O . TYR A 1 104 ? 8.402 -7.138 -7.775 1.00 97.75 104 TYR A O 1
ATOM 784 N N . VAL A 1 105 ? 8.815 -8.646 -9.380 1.00 96.81 105 VAL A N 1
ATOM 785 C CA . VAL A 1 105 ? 7.986 -9.676 -8.728 1.00 96.81 105 VAL A CA 1
ATOM 786 C C . VAL A 1 105 ? 8.564 -10.104 -7.375 1.00 96.81 105 VAL A C 1
ATOM 788 O O . VAL A 1 105 ? 7.804 -10.317 -6.425 1.00 96.81 105 VAL A O 1
ATOM 791 N N . GLU A 1 106 ? 9.890 -10.163 -7.244 1.00 97.62 106 GLU A N 1
ATOM 792 C CA . GLU A 1 106 ? 10.542 -10.470 -5.967 1.00 97.62 106 GLU A CA 1
ATOM 793 C C . GLU A 1 106 ? 10.330 -9.352 -4.940 1.00 97.62 106 GLU A C 1
ATOM 795 O O . GLU A 1 106 ? 9.930 -9.626 -3.805 1.00 97.62 106 GLU A O 1
ATOM 800 N N . GLY A 1 107 ? 10.498 -8.086 -5.339 1.00 98.06 107 GLY A N 1
ATOM 801 C CA . GLY A 1 107 ? 10.166 -6.941 -4.487 1.00 98.06 107 GLY A CA 1
ATOM 802 C C . GLY A 1 107 ? 8.695 -6.918 -4.082 1.00 98.06 107 GLY A C 1
ATOM 803 O O . GLY A 1 107 ? 8.370 -6.725 -2.910 1.00 98.06 107 GLY A O 1
ATOM 804 N N . TYR A 1 108 ? 7.796 -7.226 -5.018 1.00 98.56 108 TYR A N 1
ATOM 805 C CA . TYR A 1 108 ? 6.366 -7.302 -4.750 1.00 98.56 108 TYR A CA 1
ATOM 806 C C . TYR A 1 108 ? 6.022 -8.340 -3.680 1.00 98.56 108 TYR A C 1
ATOM 808 O O . TYR A 1 108 ? 5.281 -8.048 -2.736 1.00 98.56 108 TYR A O 1
ATOM 816 N N . ARG A 1 109 ? 6.581 -9.551 -3.793 1.00 98.50 109 ARG A N 1
ATOM 817 C CA . ARG A 1 109 ? 6.402 -10.616 -2.795 1.00 98.50 109 ARG A CA 1
ATOM 818 C C . ARG A 1 109 ? 7.005 -10.221 -1.451 1.00 98.50 109 ARG A C 1
ATOM 820 O O . ARG A 1 109 ? 6.350 -10.409 -0.425 1.00 98.50 109 ARG A O 1
ATOM 827 N N . ARG A 1 110 ? 8.215 -9.654 -1.450 1.00 98.50 110 ARG A N 1
ATOM 828 C CA . ARG A 1 110 ? 8.920 -9.224 -0.236 1.00 98.50 110 ARG A CA 1
ATOM 829 C C . ARG A 1 110 ? 8.120 -8.188 0.554 1.00 98.50 110 ARG A C 1
ATOM 831 O O . ARG A 1 110 ? 7.932 -8.378 1.756 1.00 98.50 110 ARG A O 1
ATOM 838 N N . VAL A 1 111 ? 7.579 -7.160 -0.103 1.00 98.56 111 VAL A N 1
ATOM 839 C CA . VAL A 1 111 ? 6.762 -6.130 0.566 1.00 98.56 111 VAL A CA 1
ATOM 840 C C . VAL A 1 111 ? 5.432 -6.693 1.069 1.00 98.56 111 VAL A C 1
ATOM 842 O O . VAL A 1 111 ? 5.037 -6.408 2.197 1.00 98.56 111 VAL A O 1
ATOM 845 N N . ASN A 1 112 ? 4.766 -7.569 0.310 1.00 98.69 112 ASN A N 1
ATOM 846 C CA . ASN A 1 112 ? 3.557 -8.243 0.803 1.00 98.69 112 ASN A CA 1
ATOM 847 C C . ASN A 1 112 ? 3.837 -9.088 2.061 1.00 98.69 112 ASN A C 1
ATOM 849 O O . ASN A 1 112 ? 3.034 -9.101 2.994 1.00 98.69 112 ASN A O 1
ATOM 853 N N . GLN A 1 113 ? 4.991 -9.762 2.126 1.00 98.62 113 GLN A N 1
ATOM 854 C CA . GLN A 1 113 ? 5.407 -10.485 3.329 1.00 98.62 113 GLN A CA 1
ATOM 855 C C . GLN A 1 113 ? 5.744 -9.539 4.488 1.00 98.62 113 GLN A C 1
ATOM 857 O O . GLN A 1 113 ? 5.376 -9.840 5.622 1.00 98.62 113 GLN A O 1
ATOM 862 N N . LEU A 1 114 ? 6.409 -8.406 4.232 1.00 98.44 114 LEU A N 1
ATOM 863 C CA . LEU A 1 114 ? 6.631 -7.357 5.234 1.00 98.44 114 LEU A CA 1
ATOM 864 C C . LEU A 1 114 ? 5.294 -6.888 5.823 1.00 98.44 114 LEU A C 1
ATOM 866 O O . LEU A 1 114 ? 5.128 -6.900 7.041 1.00 98.44 114 LEU A O 1
ATOM 870 N N . PHE A 1 115 ? 4.321 -6.552 4.975 1.00 98.62 115 PHE A N 1
ATOM 871 C CA . PHE A 1 115 ? 2.991 -6.122 5.407 1.00 98.62 115 PHE A CA 1
ATOM 872 C C . PHE A 1 115 ? 2.302 -7.185 6.262 1.00 98.62 115 PHE A C 1
ATOM 874 O O . PHE A 1 115 ? 1.828 -6.875 7.353 1.00 98.62 115 PHE A O 1
ATOM 881 N N . ALA A 1 116 ? 2.323 -8.450 5.834 1.00 98.50 116 ALA A N 1
ATOM 882 C CA . ALA A 1 116 ? 1.770 -9.549 6.619 1.00 98.50 116 ALA A CA 1
ATOM 883 C C . ALA A 1 116 ? 2.462 -9.701 7.988 1.00 98.50 116 ALA A C 1
ATOM 885 O O . ALA A 1 116 ? 1.780 -9.836 9.003 1.00 98.50 116 ALA A O 1
ATOM 886 N N . ARG A 1 117 ? 3.803 -9.629 8.042 1.00 98.19 117 ARG A N 1
ATOM 887 C CA . ARG A 1 117 ? 4.573 -9.720 9.298 1.00 98.19 117 ARG A CA 1
ATOM 888 C C . ARG A 1 117 ? 4.263 -8.572 10.256 1.00 98.19 117 ARG A C 1
ATOM 890 O O . ARG A 1 117 ? 4.161 -8.809 11.456 1.00 98.19 117 ARG A O 1
ATOM 897 N N . ARG A 1 118 ? 4.119 -7.345 9.745 1.00 98.25 118 ARG A N 1
ATOM 898 C CA . ARG A 1 118 ? 3.818 -6.156 10.562 1.00 98.25 118 ARG A CA 1
ATOM 899 C C . ARG A 1 118 ? 2.360 -6.109 11.015 1.00 98.25 118 ARG A C 1
ATOM 901 O O . ARG A 1 118 ? 2.097 -5.573 12.084 1.00 98.25 118 ARG A O 1
ATOM 908 N N . LEU A 1 119 ? 1.438 -6.690 10.245 1.00 98.12 119 LEU A N 1
ATOM 909 C CA . LEU A 1 119 ? 0.019 -6.770 10.593 1.00 98.12 119 LEU A CA 1
ATOM 910 C C . LEU A 1 119 ? -0.298 -7.887 11.598 1.00 98.12 119 LEU A C 1
ATOM 912 O O . LEU A 1 119 ? -1.159 -7.698 12.447 1.00 98.12 119 LEU A O 1
ATOM 916 N N . LEU A 1 120 ? 0.381 -9.037 11.520 1.00 97.50 120 LEU A N 1
ATOM 917 C CA . LEU A 1 120 ? 0.100 -10.214 12.354 1.00 97.50 120 LEU A CA 1
ATOM 918 C C . LEU A 1 120 ? -0.027 -9.946 13.874 1.00 97.50 120 LEU A C 1
ATOM 920 O O . LEU A 1 120 ? -0.908 -10.554 14.481 1.00 97.50 120 LEU A O 1
ATOM 924 N N . PRO A 1 121 ? 0.803 -9.097 14.517 1.00 95.94 121 PRO A N 1
ATOM 925 C CA . PRO A 1 121 ? 0.692 -8.846 15.956 1.00 95.94 121 PRO A CA 1
ATOM 926 C C . PRO A 1 121 ? -0.393 -7.823 16.355 1.00 95.94 121 PRO A C 1
ATOM 928 O O . PRO A 1 121 ? -0.511 -7.542 17.548 1.00 95.94 121 PRO A O 1
ATOM 931 N N . LEU A 1 122 ? -1.134 -7.230 15.403 1.00 93.94 122 LEU A N 1
ATOM 932 C CA . LEU A 1 122 ? -2.053 -6.101 15.640 1.00 93.94 122 LEU A CA 1
ATOM 933 C C . LEU A 1 122 ? -3.505 -6.483 15.911 1.00 93.94 122 LEU A C 1
ATOM 935 O O . LEU A 1 122 ? -4.043 -7.456 15.345 1.00 93.94 122 LEU A O 1
#

Sequence (122 aa):
MPRLVVVSNRVADPRKPAAGGLAVALGEALQATGGLWFGWSGAIVEDGTPGEGDLHLQQAGAVTLATVDLCRDDHDAYYAGYSNGVLWPVFHYRLDLADFDGQYVEGYRRVNQLFARRLLPL

Solvent-accessible surface area (backbone atoms only — not comparable to full-atom values): 6687 Å² total; per-residue (Å²): 131,85,79,49,75,46,77,40,68,74,64,67,65,68,91,49,95,64,81,56,70,68,42,44,57,53,29,56,54,34,71,75,70,23,32,39,44,34,27,36,62,82,51,72,38,78,92,47,57,73,61,50,59,61,79,44,80,46,82,58,86,66,24,36,38,40,26,30,39,33,10,44,68,34,38,46,19,23,51,54,28,29,45,54,24,27,50,45,26,49,78,65,75,33,61,92,64,38,56,91,50,75,64,15,56,53,25,35,52,40,47,54,49,34,52,50,64,68,48,68,87,108

Mean predicted aligned error: 3.25 Å

Secondary structure (DSSP, 8-state):
-PPPEEEEEE---TTS---SHHHHHHHHHHHHH-EEEEEEEEEEETTPPTT---EEEEEETTEEEEEEEEEHHHIIIIIIIIIIIIIHHHHTT-GGG----HHHHHHHHHHHHHHHHHHTT-

Foldseek 3Di:
DDA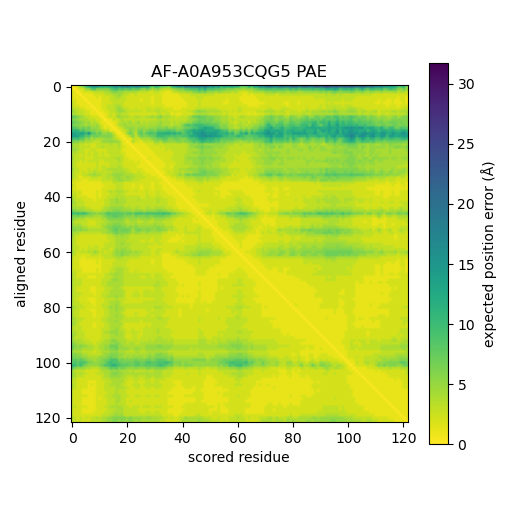DEAEDADEDLLVDDDDDPVNPVVSVVCVVRAHEYEHAPPAEDAPDDQLDWDWDWDDRPSYIYTHTYGYPLLCCLAPVACVVQAPVCVVVVNVVSHDDDPSSVVSNVSVVVSRVVSPVVD

pLDDT: mean 94.41, std 5.56, range [73.31, 98.69]

Nearest PDB structures (foldseek):
  5v0t-assembly4_D  TM=9.572E-01  e=1.092E-12  Paraburkholderia xenovorans LB400
  5v0t-assembly5_E  TM=9.308E-01  e=9.592E-13  Paraburkholderia xenovorans LB400
  5v0t-assembly6_F  TM=9.278E-01  e=1.414E-12  Paraburkholderia xenovorans LB400
  2wtx-assembly1_C  TM=9.216E-01  e=7.325E-11  Escherichia coli K-12
  1uqt-assembly1_B  TM=8.617E-01  e=1.362E-11  Escherichia coli